Protein AF-A0A8J8DTZ1-F1 (afdb_monomer_lite)

Foldseek 3Di:
DPPDPPDLQLLQLVVLLVPPVDQKDKDFQVVSQVVSCVVPVPDDDDVCQFQPQCVQQCDADPPDDPNNPNHQVNSQWHWGFDDDPRTGGIIMIGGD

Radius of gyration: 12.77 Å; chains: 1; bounding box: 29×31×39 Å

Structure (mmCIF, N/CA/C/O backbone):
data_AF-A0A8J8DTZ1-F1
#
_entry.id   AF-A0A8J8DTZ1-F1
#
loop_
_atom_site.group_PDB
_atom_site.id
_atom_site.type_symbol
_atom_site.label_atom_id
_atom_site.label_alt_id
_atom_site.label_comp_id
_atom_site.label_asym_id
_atom_site.label_entity_id
_atom_site.label_seq_id
_atom_site.pdbx_PDB_ins_code
_atom_site.Cartn_x
_atom_site.Cartn_y
_atom_site.Cartn_z
_atom_site.occupancy
_atom_site.B_iso_or_equiv
_atom_site.auth_seq_id
_atom_site.auth_comp_id
_atom_site.auth_asym_id
_atom_site.auth_atom_id
_atom_site.pdbx_PDB_model_num
ATOM 1 N N . MET A 1 1 ? 2.586 -8.913 25.881 1.00 33.88 1 MET A N 1
ATOM 2 C CA . MET A 1 1 ? 3.031 -9.711 24.719 1.00 33.88 1 MET A CA 1
ATOM 3 C C . MET A 1 1 ? 3.383 -8.738 23.607 1.00 33.88 1 MET A C 1
ATOM 5 O O . MET A 1 1 ? 2.548 -7.916 23.269 1.00 33.88 1 MET A O 1
ATOM 9 N N . LYS A 1 2 ? 4.632 -8.725 23.127 1.00 39.16 2 LYS A N 1
ATOM 10 C CA . LYS A 1 2 ? 4.980 -7.985 21.906 1.00 39.16 2 LYS A CA 1
ATOM 11 C C . LYS A 1 2 ? 4.620 -8.909 20.749 1.00 39.16 2 LYS A C 1
ATOM 13 O O . LYS A 1 2 ? 5.381 -9.836 20.486 1.00 39.16 2 LYS A O 1
ATOM 18 N N . ASP A 1 3 ? 3.453 -8.719 20.143 1.00 46.19 3 ASP A N 1
ATOM 19 C CA . ASP A 1 3 ? 3.080 -9.453 18.935 1.00 46.19 3 ASP A CA 1
ATOM 20 C C . ASP A 1 3 ? 4.173 -9.263 17.884 1.00 4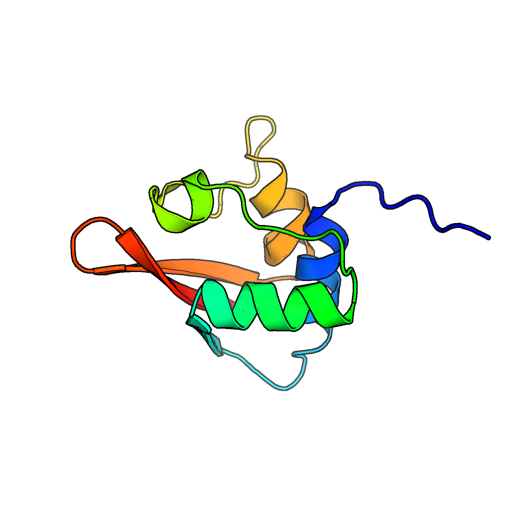6.19 3 ASP A C 1
ATOM 22 O O . ASP A 1 3 ? 4.484 -8.152 17.439 1.00 46.19 3 ASP A O 1
ATOM 26 N N . LYS A 1 4 ? 4.844 -10.370 17.571 1.00 48.00 4 LYS A N 1
ATOM 27 C CA . LYS A 1 4 ? 5.972 -10.418 16.652 1.00 48.00 4 LYS A CA 1
ATOM 28 C C . LYS A 1 4 ? 5.392 -10.275 15.251 1.00 48.00 4 LYS A C 1
ATOM 30 O O . LYS A 1 4 ? 4.960 -11.257 14.663 1.00 48.00 4 LYS A O 1
ATOM 35 N N . ARG A 1 5 ? 5.338 -9.046 14.731 1.00 60.12 5 ARG A N 1
ATOM 36 C CA . ARG A 1 5 ? 4.909 -8.799 13.349 1.00 60.12 5 ARG A CA 1
ATOM 37 C C . ARG A 1 5 ? 5.784 -9.624 12.405 1.00 60.12 5 ARG A C 1
ATOM 39 O O . ARG A 1 5 ? 6.983 -9.377 12.311 1.00 60.12 5 ARG A O 1
ATOM 46 N N . GLU A 1 6 ? 5.185 -10.591 11.715 1.00 64.94 6 GLU A N 1
ATOM 47 C CA . GLU A 1 6 ? 5.884 -11.463 10.759 1.00 64.94 6 GLU A CA 1
ATOM 48 C C . GLU A 1 6 ? 6.392 -10.682 9.536 1.00 64.94 6 GLU A C 1
ATOM 50 O O . GLU A 1 6 ? 7.363 -11.067 8.889 1.00 64.94 6 GLU A O 1
ATOM 55 N N . SER A 1 7 ? 5.768 -9.537 9.240 1.00 80.25 7 SER A N 1
ATOM 56 C CA . SER A 1 7 ? 6.147 -8.627 8.162 1.00 80.25 7 SER A CA 1
ATOM 57 C C . SER A 1 7 ? 5.818 -7.184 8.532 1.00 80.25 7 SER A C 1
ATO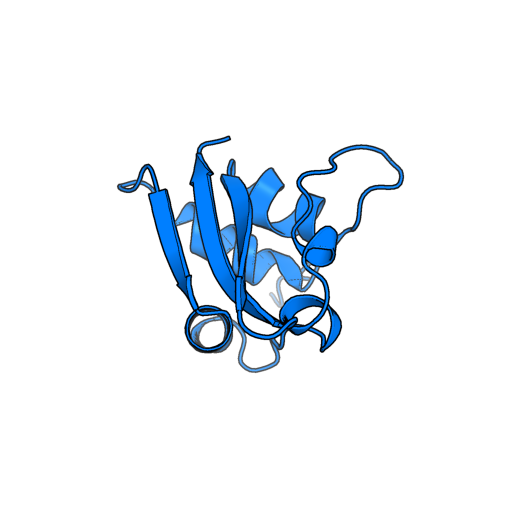M 59 O O . SER A 1 7 ? 4.775 -6.898 9.123 1.00 80.25 7 SER A O 1
ATOM 61 N N . LYS A 1 8 ? 6.650 -6.230 8.095 1.00 84.12 8 LYS A N 1
ATOM 62 C CA . LYS A 1 8 ? 6.335 -4.797 8.230 1.00 84.12 8 LYS A CA 1
ATOM 63 C C . LYS A 1 8 ? 5.057 -4.390 7.484 1.00 84.12 8 LYS A C 1
ATOM 65 O O . LYS A 1 8 ? 4.481 -3.357 7.792 1.00 84.12 8 LYS A O 1
ATOM 70 N N . TYR A 1 9 ? 4.624 -5.184 6.501 1.00 90.12 9 TYR A N 1
ATOM 71 C CA . TYR A 1 9 ? 3.430 -4.919 5.693 1.00 90.12 9 TYR A CA 1
ATOM 72 C C . TYR A 1 9 ? 2.126 -5.407 6.339 1.00 90.12 9 TYR A C 1
ATOM 74 O O . TYR A 1 9 ? 1.056 -5.067 5.838 1.00 90.12 9 TYR A O 1
ATOM 82 N N . GLU A 1 10 ? 2.196 -6.091 7.487 1.00 90.19 10 GLU A N 1
ATOM 83 C CA . GLU A 1 10 ? 1.005 -6.469 8.264 1.00 90.19 10 GLU A CA 1
ATOM 84 C C . GLU A 1 10 ? 0.169 -5.244 8.662 1.00 90.19 10 GLU A C 1
ATOM 86 O O . GLU A 1 10 ? -1.053 -5.325 8.717 1.00 90.19 10 GLU A O 1
ATOM 91 N N . VAL A 1 11 ? 0.792 -4.074 8.858 1.00 94.00 11 VAL A N 1
ATOM 92 C CA . VAL A 1 11 ? 0.048 -2.836 9.147 1.00 94.00 11 VAL A CA 1
ATOM 93 C C . VAL A 1 11 ? -0.835 -2.401 7.972 1.00 94.00 11 VAL A C 1
ATOM 95 O O 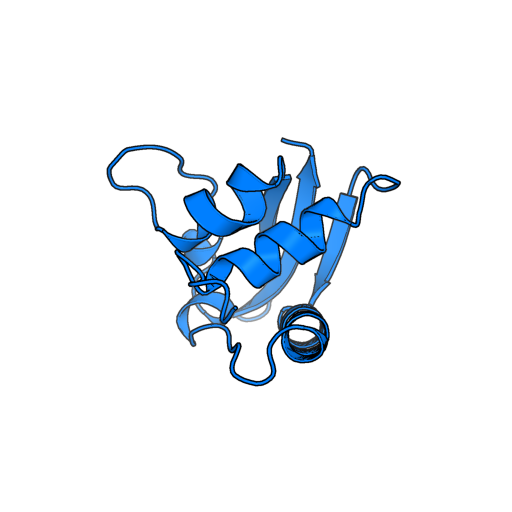. VAL A 1 11 ? -1.960 -1.950 8.175 1.00 94.00 11 VAL A O 1
ATOM 98 N N . LEU A 1 12 ? -0.359 -2.579 6.733 1.00 94.88 12 LEU A N 1
ATOM 99 C CA . LEU A 1 12 ? -1.138 -2.282 5.530 1.00 94.88 12 LEU A CA 1
ATOM 100 C C . LEU A 1 12 ? -2.279 -3.285 5.363 1.00 94.88 12 LEU A C 1
ATOM 102 O O . LEU A 1 12 ? -3.403 -2.883 5.069 1.00 94.88 12 LEU A O 1
ATOM 106 N N . LYS A 1 13 ? -2.001 -4.569 5.595 1.00 94.94 13 LYS A N 1
ATOM 107 C CA . LYS A 1 13 ? -3.015 -5.626 5.595 1.00 94.94 13 LYS A CA 1
ATOM 108 C C . LYS A 1 13 ? -4.119 -5.335 6.611 1.00 94.94 13 LYS A C 1
ATOM 110 O O . LYS A 1 13 ? -5.283 -5.285 6.228 1.00 94.94 13 LYS A O 1
ATOM 115 N N . ALA A 1 14 ? -3.756 -5.067 7.866 1.00 94.25 14 ALA A N 1
ATOM 116 C CA . ALA A 1 14 ? -4.706 -4.744 8.926 1.00 94.25 14 ALA A CA 1
ATOM 117 C C . ALA A 1 14 ? -5.550 -3.514 8.565 1.00 94.25 14 ALA A C 1
ATOM 119 O O . ALA A 1 14 ? -6.774 -3.549 8.660 1.00 94.25 14 ALA A O 1
ATOM 120 N N . TRP A 1 15 ? -4.918 -2.445 8.068 1.00 96.00 15 TRP A N 1
ATOM 121 C CA . TRP A 1 15 ? -5.643 -1.246 7.650 1.00 96.00 15 TRP A CA 1
ATOM 122 C C . TRP A 1 15 ? -6.652 -1.520 6.525 1.00 96.00 15 TRP A C 1
ATOM 124 O O . TRP A 1 15 ? -7.771 -1.013 6.589 1.00 96.00 15 TRP A O 1
ATOM 134 N N . LEU A 1 16 ? -6.287 -2.336 5.529 1.00 96.12 16 LEU A N 1
ATOM 135 C CA . LEU A 1 16 ? -7.165 -2.737 4.422 1.00 96.12 16 LEU A CA 1
ATOM 136 C C . LEU A 1 16 ? -8.302 -3.672 4.865 1.00 96.12 16 LEU A C 1
ATOM 138 O O . LEU A 1 16 ? -9.411 -3.579 4.340 1.00 96.12 16 LEU A O 1
ATOM 142 N N . GLN A 1 17 ? -8.061 -4.553 5.839 1.00 95.00 17 GLN A N 1
ATOM 143 C CA . GLN A 1 17 ? -9.092 -5.431 6.406 1.00 95.00 17 GLN A CA 1
ATOM 144 C C . GLN A 1 17 ? -10.184 -4.647 7.144 1.00 95.00 17 GLN A C 1
ATOM 146 O O . GLN A 1 17 ? -11.344 -5.050 7.117 1.00 95.00 17 GLN A O 1
ATOM 151 N N . LEU A 1 18 ? -9.842 -3.491 7.724 1.00 95.06 18 LEU A N 1
ATOM 152 C CA . LEU A 1 18 ? -10.810 -2.585 8.353 1.00 95.06 18 LEU A CA 1
ATOM 153 C C . LEU A 1 18 ? -11.745 -1.881 7.353 1.00 95.06 18 LEU A C 1
ATOM 155 O O . LEU A 1 18 ? -12.686 -1.223 7.776 1.00 95.06 18 LEU A O 1
ATOM 159 N N . GLN A 1 19 ? -11.502 -1.984 6.043 1.00 94.75 19 GLN A N 1
ATOM 160 C CA . GLN A 1 19 ? -12.294 -1.311 5.004 1.00 94.75 19 GLN A CA 1
ATOM 161 C C . GLN A 1 19 ? -13.395 -2.241 4.463 1.00 94.75 19 GLN A C 1
ATOM 163 O O . GLN A 1 19 ? -13.499 -2.480 3.259 1.00 94.75 19 GLN A O 1
ATOM 168 N N . ASN A 1 20 ? -14.159 -2.860 5.364 1.00 89.69 20 ASN A N 1
ATOM 169 C CA . ASN A 1 20 ? -15.175 -3.875 5.050 1.00 89.69 20 ASN A CA 1
ATOM 170 C C . ASN A 1 20 ? -16.415 -3.328 4.322 1.00 89.69 20 ASN A C 1
ATOM 172 O O . ASN A 1 20 ? -17.130 -4.098 3.694 1.00 89.69 20 ASN A O 1
ATOM 176 N N . ASP A 1 21 ? -16.627 -2.019 4.362 1.00 93.62 21 ASP A N 1
ATOM 177 C CA . ASP A 1 21 ? -17.739 -1.289 3.752 1.00 93.62 21 ASP A CA 1
ATOM 178 C C . ASP A 1 21 ? -17.431 -0.764 2.338 1.00 93.62 21 ASP A C 1
ATOM 180 O O . ASP A 1 21 ? -18.279 -0.132 1.707 1.00 93.62 21 ASP A O 1
ATOM 184 N N . LYS A 1 22 ? -16.211 -0.994 1.830 1.00 94.31 22 LYS A N 1
ATOM 185 C CA . LYS A 1 22 ? -15.732 -0.436 0.559 1.00 94.31 22 LYS A CA 1
ATOM 186 C C . LYS A 1 22 ? -15.366 -1.518 -0.449 1.00 94.31 22 LYS A C 1
ATOM 188 O O . LYS A 1 22 ? -14.596 -2.433 -0.161 1.00 94.31 22 LYS A O 1
ATOM 193 N N . GLU A 1 23 ? -15.814 -1.295 -1.680 1.00 95.38 23 GLU A N 1
ATOM 194 C CA . GLU A 1 23 ? -15.417 -2.066 -2.867 1.00 95.38 23 GLU A CA 1
ATOM 195 C C . GLU A 1 23 ? -14.143 -1.512 -3.529 1.00 95.38 23 GLU A C 1
ATOM 197 O O . GLU A 1 23 ? -13.373 -2.235 -4.168 1.00 95.38 23 GLU A O 1
ATOM 202 N N . MET A 1 24 ? -13.899 -0.207 -3.369 1.00 97.25 24 MET A N 1
ATOM 203 C CA . MET A 1 24 ? -12.751 0.498 -3.933 1.00 97.25 24 MET A CA 1
ATOM 204 C C . MET A 1 24 ? -12.241 1.569 -2.971 1.00 97.25 24 MET A C 1
ATOM 206 O O . MET A 1 24 ? -13.020 2.286 -2.345 1.00 97.25 24 MET A O 1
ATOM 210 N N . ILE A 1 25 ? -10.920 1.720 -2.908 1.00 97.75 25 ILE A N 1
ATOM 211 C CA . ILE A 1 25 ? -10.255 2.803 -2.188 1.00 97.75 25 ILE A CA 1
ATOM 212 C C . ILE A 1 25 ? -9.250 3.450 -3.123 1.00 97.75 25 ILE A C 1
ATOM 214 O O . ILE A 1 25 ? -8.343 2.780 -3.601 1.00 97.75 25 ILE A O 1
ATOM 218 N N . GLU A 1 26 ? -9.363 4.752 -3.342 1.00 97.81 26 GLU A N 1
ATOM 219 C CA . GLU A 1 26 ? -8.323 5.542 -3.995 1.00 97.81 26 GLU A CA 1
ATOM 220 C C . GLU A 1 26 ? -7.657 6.452 -2.962 1.00 97.81 26 GLU A C 1
ATOM 222 O O . GLU A 1 26 ? -8.333 7.210 -2.269 1.00 97.81 26 GLU A O 1
ATOM 227 N N . ILE A 1 27 ? -6.331 6.373 -2.845 1.00 98.00 27 ILE A N 1
ATOM 228 C CA . ILE A 1 27 ? -5.568 7.109 -1.830 1.00 98.00 27 ILE A CA 1
ATOM 229 C C . ILE A 1 27 ? -4.185 7.505 -2.361 1.00 98.00 27 ILE A C 1
ATOM 231 O O . ILE A 1 27 ? -3.594 6.773 -3.160 1.00 98.00 27 ILE A O 1
ATOM 235 N N . SER A 1 28 ? -3.653 8.663 -1.948 1.00 97.38 28 SER A N 1
ATOM 236 C CA . SER A 1 28 ? -2.257 9.012 -2.257 1.00 97.38 28 SER A CA 1
ATOM 237 C C . SER A 1 28 ? -1.284 8.182 -1.427 1.00 97.38 28 SER A C 1
ATOM 239 O O . SER A 1 28 ? -1.626 7.736 -0.331 1.00 97.38 28 SER A O 1
ATOM 241 N N . ILE A 1 29 ? -0.061 7.970 -1.921 1.00 95.12 29 ILE A N 1
ATOM 242 C CA . ILE A 1 29 ? 0.923 7.192 -1.152 1.00 95.12 29 ILE A CA 1
ATOM 243 C C . ILE A 1 29 ? 1.268 7.910 0.156 1.00 95.12 29 ILE A C 1
ATOM 245 O O . ILE A 1 29 ? 1.360 7.269 1.199 1.00 95.12 29 ILE A O 1
ATOM 249 N N . GLU A 1 30 ? 1.383 9.237 0.131 1.00 95.50 30 GLU A N 1
ATOM 250 C CA . GLU A 1 30 ? 1.672 10.037 1.321 1.00 95.50 30 GLU A CA 1
ATOM 251 C C . GLU A 1 30 ? 0.540 9.952 2.347 1.00 95.50 30 GLU A C 1
ATOM 253 O O . GLU A 1 30 ? 0.795 9.863 3.548 1.00 95.50 30 GLU A O 1
ATOM 258 N N . GLU A 1 31 ? -0.719 9.981 1.900 1.00 97.44 31 GLU A N 1
ATOM 259 C CA . GLU A 1 31 ? -1.857 9.837 2.802 1.00 97.44 31 GLU A CA 1
ATOM 260 C C . GLU A 1 31 ? -1.937 8.417 3.366 1.00 97.44 31 GLU A C 1
ATOM 262 O O . GLU A 1 31 ? -2.145 8.252 4.569 1.00 97.44 31 GLU A O 1
ATOM 267 N N . LEU A 1 32 ? -1.724 7.397 2.532 1.00 96.81 32 LEU A N 1
ATOM 268 C CA . LEU A 1 32 ? -1.677 6.009 2.976 1.00 96.81 32 LEU A CA 1
ATOM 269 C C . LEU A 1 32 ? -0.586 5.820 4.031 1.00 96.81 32 LEU A C 1
ATOM 271 O O . LEU A 1 32 ? -0.874 5.314 5.109 1.00 96.81 32 LEU A O 1
ATOM 275 N N . GLU A 1 33 ? 0.636 6.295 3.778 1.00 96.00 33 GLU A N 1
ATOM 276 C CA . GLU A 1 33 ? 1.735 6.211 4.742 1.00 96.00 33 GLU A CA 1
ATOM 277 C C . GLU A 1 33 ? 1.390 6.908 6.063 1.00 96.00 33 GLU A C 1
ATOM 279 O O . GLU A 1 33 ? 1.600 6.338 7.132 1.00 96.00 33 GLU A O 1
ATOM 284 N N . LYS A 1 34 ? 0.789 8.104 6.008 1.00 96.50 34 LYS A N 1
ATOM 285 C CA . LYS A 1 34 ? 0.311 8.813 7.204 1.00 96.50 34 LYS A CA 1
ATOM 286 C C . LYS A 1 34 ? -0.739 8.013 7.970 1.00 96.50 34 LYS A C 1
ATOM 288 O O . LYS A 1 34 ? -0.706 8.018 9.197 1.00 96.50 34 LYS A O 1
ATOM 293 N N . LYS A 1 35 ? -1.674 7.342 7.286 1.00 95.81 35 LYS A N 1
ATOM 294 C CA . LYS A 1 35 ? -2.669 6.481 7.947 1.00 95.81 35 LYS A CA 1
ATOM 295 C C . LYS A 1 35 ? -1.997 5.280 8.610 1.00 95.81 35 LYS A C 1
ATOM 297 O O . LYS A 1 35 ? -2.318 5.000 9.758 1.00 95.81 35 LYS A O 1
ATOM 302 N N . LEU A 1 36 ? -1.043 4.628 7.944 1.00 95.19 36 LEU A N 1
ATOM 303 C CA . LEU A 1 36 ? -0.321 3.474 8.496 1.00 95.19 36 LEU A CA 1
ATOM 304 C C . LEU A 1 36 ? 0.552 3.851 9.698 1.00 95.19 36 LEU A C 1
ATOM 306 O O . LEU A 1 36 ? 0.575 3.118 10.682 1.00 95.19 36 LEU A O 1
ATOM 310 N N . LYS A 1 37 ? 1.162 5.042 9.681 1.00 94.94 37 LYS A N 1
ATOM 311 C CA . LYS A 1 37 ? 1.920 5.593 10.815 1.00 94.94 37 LYS A CA 1
ATOM 312 C C . LYS A 1 37 ? 1.103 5.774 12.094 1.00 94.94 37 LYS A C 1
ATOM 314 O O . LYS A 1 37 ? 1.678 5.772 13.174 1.00 94.94 37 LYS A O 1
ATOM 319 N N . LYS A 1 38 ? -0.229 5.887 12.000 1.00 92.69 38 LYS A N 1
ATOM 320 C CA . LYS A 1 38 ? -1.104 5.915 13.187 1.00 92.69 38 LYS A CA 1
ATOM 321 C C . LYS A 1 38 ? -1.157 4.572 13.922 1.00 92.69 38 LYS A C 1
ATOM 323 O O . LYS A 1 38 ? -1.491 4.554 15.099 1.00 92.69 38 LYS A O 1
ATOM 328 N N . PHE A 1 39 ? -0.865 3.472 13.229 1.00 89.38 39 PHE A N 1
ATOM 329 C CA . PHE A 1 39 ? -0.846 2.114 13.783 1.00 89.38 39 PHE A CA 1
ATOM 330 C C . PHE A 1 39 ? 0.583 1.628 14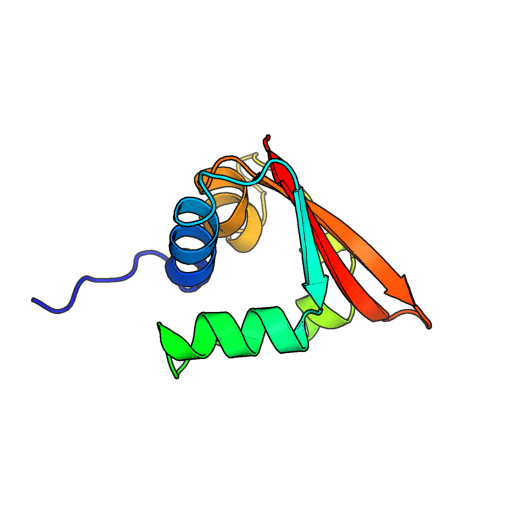.059 1.00 89.38 39 PHE A C 1
ATOM 332 O O . PHE A 1 39 ? 0.801 0.811 14.949 1.00 89.38 39 PHE A O 1
ATOM 339 N N . ASP A 1 40 ? 1.553 2.126 13.293 1.00 92.06 40 ASP A N 1
ATOM 340 C CA . ASP A 1 40 ? 2.974 1.845 13.462 1.00 92.06 40 ASP A CA 1
ATOM 341 C C . ASP A 1 40 ? 3.810 3.070 13.089 1.00 92.06 40 ASP A C 1
ATOM 343 O O . ASP A 1 40 ? 4.094 3.304 11.915 1.00 92.06 40 ASP A O 1
ATOM 347 N N . GLU A 1 41 ? 4.249 3.831 14.089 1.00 91.50 41 GLU A N 1
ATOM 348 C CA . GLU A 1 41 ? 5.026 5.065 13.903 1.00 91.50 41 GLU A CA 1
ATOM 349 C C . GLU A 1 41 ? 6.335 4.863 13.119 1.00 91.50 41 GLU A C 1
ATOM 351 O O . GLU A 1 41 ? 6.836 5.790 12.480 1.00 91.50 41 GLU A O 1
ATOM 356 N N . THR A 1 42 ? 6.865 3.636 13.115 1.00 89.56 42 THR A N 1
ATOM 357 C CA . THR A 1 42 ? 8.099 3.279 12.403 1.00 89.56 42 THR A CA 1
ATOM 358 C C . THR A 1 42 ? 7.868 2.955 10.923 1.00 89.56 42 THR A C 1
ATOM 360 O O . THR A 1 42 ? 8.825 2.887 10.140 1.00 89.56 42 THR A O 1
ATOM 363 N N . PHE A 1 43 ? 6.609 2.786 10.503 1.00 91.44 43 PHE A N 1
ATOM 364 C CA . PHE A 1 43 ? 6.276 2.389 9.143 1.00 91.44 43 PHE A CA 1
ATOM 365 C C . PHE A 1 43 ? 6.605 3.491 8.140 1.00 91.44 43 PHE A C 1
ATOM 367 O O . PHE A 1 43 ? 6.138 4.621 8.246 1.00 91.44 43 PHE A O 1
ATOM 374 N N . ASN A 1 44 ? 7.350 3.131 7.097 1.00 93.56 44 ASN A N 1
ATOM 375 C CA . ASN A 1 44 ? 7.581 3.975 5.932 1.00 93.56 44 ASN A CA 1
ATOM 376 C C . ASN A 1 44 ? 7.595 3.107 4.674 1.00 93.56 44 ASN A C 1
ATOM 378 O O . ASN A 1 44 ? 8.174 2.006 4.658 1.00 93.56 44 ASN A O 1
ATOM 382 N N . PHE A 1 45 ? 7.007 3.614 3.594 1.00 93.19 45 PHE A N 1
ATOM 383 C CA . PHE A 1 45 ? 7.178 2.980 2.301 1.00 93.19 45 PHE A CA 1
ATOM 384 C C . PHE A 1 45 ? 8.615 3.192 1.804 1.00 93.19 45 PHE A C 1
ATOM 386 O O . PHE A 1 45 ? 9.187 4.273 1.957 1.00 93.19 45 PHE A O 1
ATOM 393 N N . PRO A 1 46 ? 9.238 2.171 1.187 1.00 93.50 46 PRO A N 1
ATOM 394 C CA . PRO A 1 46 ? 10.526 2.370 0.538 1.00 93.50 46 PRO A CA 1
ATOM 395 C C . PRO A 1 46 ? 10.371 3.335 -0.644 1.00 93.50 46 PRO A C 1
ATOM 397 O O . PRO A 1 46 ? 9.321 3.374 -1.285 1.00 93.50 46 PRO A O 1
ATOM 400 N N . LYS A 1 47 ? 11.450 4.038 -1.021 1.00 93.38 47 LYS A N 1
ATOM 401 C CA . LYS A 1 47 ? 11.475 4.928 -2.205 1.00 93.38 47 LYS A CA 1
ATOM 402 C C . LYS A 1 47 ? 10.937 4.249 -3.474 1.00 93.38 47 LYS A C 1
ATOM 404 O O . LYS A 1 47 ? 10.334 4.907 -4.317 1.00 93.38 47 LYS A O 1
ATOM 409 N N . ALA A 1 48 ? 11.123 2.933 -3.592 1.00 92.44 48 ALA A N 1
ATOM 410 C CA . ALA A 1 48 ? 10.610 2.139 -4.700 1.00 92.44 48 ALA A CA 1
ATOM 411 C C . ALA A 1 48 ? 9.078 2.196 -4.840 1.00 92.44 48 ALA A C 1
ATOM 413 O O . ALA A 1 48 ? 8.603 2.266 -5.967 1.00 92.44 48 ALA A O 1
ATOM 414 N N . ALA A 1 49 ? 8.316 2.267 -3.743 1.00 93.50 49 ALA A N 1
ATOM 415 C CA . ALA A 1 49 ? 6.854 2.367 -3.788 1.00 93.50 49 ALA A CA 1
ATOM 416 C C . ALA A 1 49 ? 6.374 3.668 -4.455 1.00 93.50 49 ALA A C 1
ATOM 418 O O . ALA A 1 49 ? 5.346 3.681 -5.127 1.00 93.50 49 ALA A O 1
ATOM 419 N N . TYR A 1 50 ? 7.146 4.749 -4.308 1.00 95.62 50 TYR A N 1
ATOM 420 C CA . TYR A 1 50 ? 6.873 6.055 -4.915 1.00 95.62 50 TYR A CA 1
ATOM 421 C C . TYR A 1 50 ? 7.356 6.150 -6.368 1.00 95.62 50 TYR A C 1
ATOM 423 O O . TYR A 1 50 ? 6.872 6.980 -7.135 1.00 95.62 50 TYR A O 1
ATOM 431 N N . LYS A 1 51 ? 8.345 5.339 -6.758 1.00 93.44 51 LYS A N 1
ATOM 432 C CA . LYS A 1 51 ? 9.020 5.453 -8.060 1.00 93.44 51 LYS A CA 1
ATOM 433 C C . LYS A 1 51 ? 8.571 4.398 -9.067 1.00 93.44 51 LYS A C 1
ATOM 435 O O . LYS A 1 51 ? 8.482 4.689 -10.254 1.00 93.44 51 LYS A O 1
ATOM 440 N N . HIS A 1 52 ? 8.307 3.180 -8.613 1.00 92.38 52 HIS A N 1
ATOM 441 C CA . HIS A 1 52 ? 8.107 2.029 -9.480 1.00 92.38 52 HIS A CA 1
ATOM 442 C C . HIS A 1 52 ? 6.687 1.496 -9.326 1.00 92.38 52 HIS A C 1
ATOM 444 O O . HIS A 1 52 ? 6.338 0.933 -8.294 1.00 92.38 52 HIS A O 1
ATOM 450 N N . ALA A 1 53 ? 5.876 1.624 -10.380 1.00 91.88 53 ALA A N 1
ATOM 451 C CA . ALA A 1 53 ? 4.530 1.051 -10.418 1.00 91.88 53 ALA A CA 1
ATOM 452 C C . ALA A 1 53 ? 4.547 -0.469 -10.172 1.00 91.88 53 ALA A C 1
ATOM 454 O O . ALA A 1 53 ? 3.702 -0.974 -9.442 1.00 91.88 53 ALA A O 1
ATOM 455 N N . ALA A 1 54 ? 5.565 -1.169 -10.686 1.00 91.00 54 ALA A N 1
ATOM 456 C CA . ALA A 1 54 ? 5.785 -2.598 -10.453 1.00 91.00 54 ALA A CA 1
ATOM 457 C C . ALA A 1 54 ? 5.903 -2.969 -8.964 1.00 91.00 54 ALA A C 1
ATOM 459 O O . ALA A 1 54 ? 5.581 -4.087 -8.588 1.00 91.00 54 ALA A O 1
ATOM 460 N N . TRP A 1 55 ? 6.282 -2.032 -8.087 1.00 93.44 55 TRP A N 1
ATOM 461 C CA . TRP A 1 55 ? 6.297 -2.285 -6.646 1.00 93.44 55 TRP A CA 1
ATOM 462 C C . TRP A 1 55 ? 4.901 -2.643 -6.102 1.00 93.44 55 TRP A C 1
ATOM 464 O O . TRP A 1 55 ? 4.801 -3.415 -5.150 1.00 93.44 55 TRP A O 1
ATOM 474 N N . TRP A 1 56 ? 3.846 -2.120 -6.743 1.00 94.12 5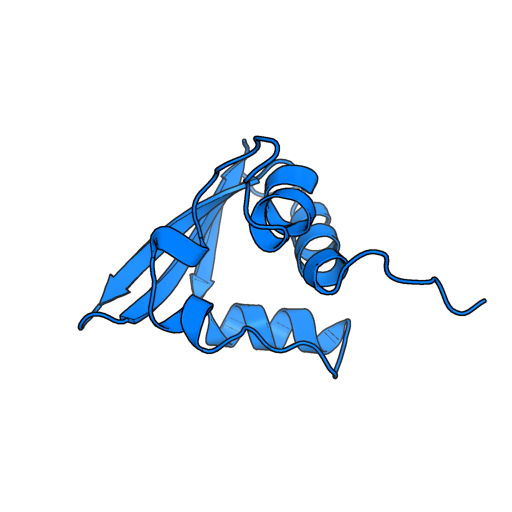6 TRP A N 1
ATOM 475 C CA . TRP A 1 56 ? 2.426 -2.358 -6.457 1.00 94.12 56 TRP A CA 1
ATOM 476 C C . TRP A 1 56 ? 1.814 -3.488 -7.306 1.00 94.12 56 TRP A C 1
ATOM 478 O O . TRP A 1 56 ? 0.595 -3.552 -7.453 1.00 94.12 56 TRP A O 1
ATOM 488 N N . THR A 1 57 ? 2.637 -4.354 -7.905 1.00 92.25 57 THR A N 1
ATOM 489 C CA . THR A 1 57 ? 2.158 -5.496 -8.700 1.00 92.25 57 THR A CA 1
ATOM 490 C C . THR A 1 57 ? 1.373 -6.500 -7.849 1.00 92.25 57 THR A C 1
ATOM 492 O O . THR A 1 57 ? 1.639 -6.680 -6.664 1.00 92.25 57 THR A O 1
ATOM 495 N N . ASN A 1 58 ? 0.413 -7.194 -8.453 1.00 90.62 58 ASN A N 1
ATOM 496 C CA . ASN A 1 58 ? -0.443 -8.174 -7.772 1.00 90.62 58 ASN A CA 1
ATOM 497 C C . ASN A 1 58 ? 0.076 -9.613 -7.908 1.00 90.62 58 ASN A C 1
ATOM 499 O O . ASN A 1 58 ? -0.707 -10.561 -7.931 1.00 90.62 58 ASN A O 1
ATOM 503 N N . GLU A 1 59 ? 1.389 -9.780 -8.032 1.00 83.88 59 GLU A N 1
ATOM 504 C CA . GLU A 1 59 ? 2.020 -11.096 -8.107 1.00 83.88 59 GLU A CA 1
ATOM 505 C C . GLU A 1 59 ? 1.871 -11.839 -6.770 1.00 83.88 59 GLU A C 1
ATOM 507 O O . GLU A 1 59 ? 2.072 -11.264 -5.697 1.00 83.88 59 GLU A O 1
ATOM 512 N N . SER A 1 60 ? 1.485 -13.117 -6.843 1.00 63.47 60 SER A N 1
ATOM 513 C CA . SER A 1 60 ? 1.155 -13.972 -5.687 1.00 63.47 60 SER A CA 1
ATOM 514 C C . SER A 1 60 ? 1.904 -15.321 -5.631 1.00 63.47 60 SER A C 1
ATOM 516 O O . SER A 1 60 ? 1.632 -16.134 -4.750 1.00 63.47 60 SER A O 1
ATOM 518 N N . GLY A 1 61 ? 2.856 -15.565 -6.536 1.00 60.69 61 GLY A N 1
ATOM 519 C CA . GLY A 1 61 ? 3.712 -16.758 -6.581 1.00 60.69 61 GLY A CA 1
ATOM 520 C C . GLY A 1 61 ? 4.896 -16.766 -5.594 1.00 60.69 61 GLY A C 1
ATOM 521 O O . GLY A 1 61 ? 5.075 -15.871 -4.772 1.00 60.69 61 GLY A O 1
ATOM 522 N N . ALA A 1 62 ? 5.735 -17.805 -5.670 1.00 53.78 62 ALA A N 1
ATOM 523 C CA . ALA A 1 62 ? 6.878 -18.002 -4.765 1.00 53.78 62 ALA A CA 1
ATOM 524 C C . ALA A 1 62 ? 7.975 -16.924 -4.896 1.00 53.78 62 ALA A C 1
ATOM 526 O O . ALA A 1 62 ? 8.634 -16.607 -3.911 1.00 53.78 62 ALA A O 1
ATOM 527 N N . GLU A 1 63 ? 8.117 -16.323 -6.080 1.00 58.16 63 GLU A N 1
ATOM 528 C CA . GLU A 1 63 ? 9.024 -15.194 -6.349 1.00 58.16 63 GLU A CA 1
ATOM 529 C C . GLU A 1 63 ? 8.362 -13.827 -6.114 1.00 58.16 63 GLU A C 1
ATOM 531 O O . GLU A 1 63 ? 8.949 -12.779 -6.383 1.00 58.16 63 GLU A O 1
ATOM 536 N N . SER A 1 64 ? 7.120 -13.812 -5.622 1.00 61.94 64 SER A N 1
ATOM 537 C CA . SER A 1 64 ? 6.384 -12.570 -5.443 1.00 61.94 64 SER A CA 1
ATOM 538 C C . SER A 1 64 ? 6.953 -11.716 -4.339 1.00 61.94 64 SER A C 1
ATOM 540 O O . SER A 1 64 ? 7.364 -12.179 -3.273 1.00 61.94 64 SER A O 1
ATOM 542 N N . HIS A 1 65 ? 6.905 -10.418 -4.592 1.00 76.88 65 HIS A N 1
ATOM 543 C CA . HIS A 1 65 ? 7.391 -9.461 -3.640 1.00 76.88 65 HIS A CA 1
ATOM 544 C C . HIS A 1 65 ? 6.598 -9.531 -2.326 1.00 76.88 65 HIS A C 1
ATOM 546 O O . HIS A 1 65 ? 5.371 -9.385 -2.302 1.00 76.88 65 HIS A O 1
ATOM 552 N N . THR A 1 66 ? 7.314 -9.703 -1.213 1.00 84.50 66 THR A N 1
ATOM 553 C CA . THR A 1 66 ? 6.760 -9.877 0.138 1.00 84.50 66 THR A CA 1
ATOM 554 C C . THR A 1 66 ? 5.735 -8.801 0.519 1.00 84.50 66 THR A C 1
ATOM 556 O O . THR A 1 66 ? 4.820 -9.083 1.292 1.00 84.50 66 THR A O 1
ATOM 559 N N . GLN A 1 67 ? 5.832 -7.582 -0.035 1.00 89.06 67 GLN A N 1
ATOM 560 C CA . GLN A 1 67 ? 4.843 -6.525 0.202 1.00 89.06 67 GLN A CA 1
ATOM 561 C C . GLN A 1 67 ? 3.445 -6.837 -0.330 1.00 89.06 67 GLN A C 1
ATOM 563 O O . GLN A 1 67 ? 2.471 -6.485 0.328 1.00 89.06 67 GLN A O 1
ATOM 568 N N . ALA A 1 68 ? 3.336 -7.480 -1.494 1.00 90.44 68 ALA A N 1
ATOM 569 C CA . ALA A 1 68 ? 2.048 -7.761 -2.113 1.00 90.44 68 ALA A CA 1
ATOM 570 C C . ALA A 1 68 ? 1.377 -8.907 -1.363 1.00 90.44 68 ALA A C 1
ATOM 572 O O . ALA A 1 68 ? 0.265 -8.758 -0.853 1.00 90.44 68 ALA A O 1
ATOM 573 N N . ARG A 1 69 ? 2.126 -10.008 -1.201 1.00 90.06 69 ARG A N 1
ATOM 574 C CA . ARG A 1 69 ? 1.693 -11.223 -0.508 1.00 90.06 69 ARG A CA 1
ATOM 575 C C . ARG A 1 69 ? 1.245 -10.950 0.926 1.00 90.06 69 ARG A C 1
ATOM 577 O O . ARG A 1 69 ? 0.160 -11.377 1.287 1.00 90.06 69 ARG A O 1
ATOM 584 N N . ASN A 1 70 ? 2.033 -10.217 1.715 1.00 89.94 70 ASN A N 1
ATOM 585 C CA . ASN A 1 70 ? 1.736 -9.972 3.136 1.00 89.94 70 ASN A CA 1
ATOM 586 C C . ASN A 1 70 ? 0.983 -8.652 3.384 1.00 89.94 70 ASN A C 1
ATOM 588 O O . ASN A 1 70 ? 0.732 -8.293 4.530 1.00 89.94 70 ASN A O 1
ATOM 592 N N . GLY A 1 71 ? 0.677 -7.895 2.329 1.00 93.31 71 GLY A N 1
ATOM 593 C CA . GLY A 1 71 ? -0.009 -6.609 2.405 1.00 93.31 71 GLY A CA 1
ATOM 594 C C . GLY A 1 71 ? -1.422 -6.702 1.847 1.00 93.31 71 GLY A C 1
ATOM 595 O O . GLY A 1 71 ? -2.331 -7.210 2.499 1.00 93.31 71 GLY A O 1
ATOM 596 N N . TRP A 1 72 ? -1.620 -6.181 0.636 1.00 94.56 72 TRP A N 1
ATOM 597 C CA . TRP A 1 72 ? -2.957 -6.056 0.052 1.00 94.56 72 TRP A CA 1
ATOM 598 C C . TRP A 1 72 ? -3.560 -7.387 -0.392 1.00 94.56 72 TRP A C 1
ATOM 600 O O . TRP A 1 72 ? -4.751 -7.591 -0.170 1.00 94.56 72 TRP A O 1
ATOM 610 N N . LEU A 1 73 ? -2.767 -8.321 -0.926 1.00 94.38 73 LEU A N 1
ATOM 611 C CA . LEU A 1 73 ? -3.302 -9.613 -1.368 1.00 94.38 73 LEU A CA 1
ATOM 612 C C . LEU A 1 73 ? -3.800 -10.444 -0.179 1.00 94.38 73 LEU A C 1
ATOM 614 O O . LEU A 1 73 ? -4.916 -10.953 -0.224 1.00 94.38 73 LEU A O 1
ATOM 618 N N . ALA A 1 74 ? -3.043 -10.496 0.924 1.00 92.56 74 ALA A N 1
ATOM 619 C CA . ALA A 1 74 ? -3.488 -11.136 2.168 1.00 92.56 74 ALA A CA 1
ATOM 620 C C . ALA A 1 74 ? -4.719 -10.467 2.805 1.00 92.56 74 ALA A C 1
ATOM 622 O O . ALA A 1 74 ? -5.406 -11.089 3.613 1.00 92.56 74 ALA A O 1
ATOM 623 N N . ALA A 1 75 ? -5.007 -9.210 2.460 1.00 94.19 75 ALA A N 1
ATOM 624 C CA . ALA A 1 75 ? -6.215 -8.514 2.892 1.00 94.19 75 ALA A CA 1
ATOM 625 C C . ALA A 1 75 ? -7.412 -8.720 1.939 1.00 94.19 75 ALA A C 1
ATOM 627 O O . ALA A 1 75 ? -8.488 -8.184 2.205 1.00 94.19 75 ALA A O 1
ATOM 628 N N . GLY A 1 76 ? -7.244 -9.461 0.836 1.00 95.31 76 GLY A N 1
ATOM 629 C CA . GLY A 1 76 ? -8.281 -9.644 -0.183 1.00 95.31 76 GLY A CA 1
ATOM 630 C C . GLY A 1 76 ? -8.449 -8.433 -1.106 1.00 95.31 76 GLY A C 1
ATOM 631 O O . GLY A 1 76 ? -9.564 -8.130 -1.529 1.00 95.31 76 GLY A O 1
ATOM 632 N N . TRP A 1 77 ? -7.359 -7.718 -1.394 1.00 96.69 77 TRP A N 1
ATOM 633 C CA . TRP A 1 77 ? -7.338 -6.548 -2.272 1.00 96.69 77 TRP A CA 1
ATOM 634 C C . TRP A 1 77 ? -6.298 -6.692 -3.383 1.00 96.69 77 TRP A C 1
ATOM 636 O O . TRP A 1 77 ? -5.244 -7.286 -3.188 1.00 96.69 77 TRP A O 1
ATOM 646 N N . LYS A 1 78 ? -6.559 -6.070 -4.533 1.00 96.44 78 LYS A N 1
ATOM 647 C CA . LYS A 1 78 ? -5.614 -5.831 -5.633 1.00 96.44 78 LYS A CA 1
ATOM 648 C C . LYS A 1 78 ? -5.263 -4.348 -5.696 1.00 96.44 78 LYS A C 1
ATOM 650 O O . LYS A 1 78 ? -6.150 -3.505 -5.563 1.00 96.44 78 LYS A O 1
ATOM 655 N N . ALA A 1 79 ? -3.994 -4.031 -5.926 1.00 96.75 79 ALA A N 1
ATOM 656 C CA . ALA A 1 79 ? -3.479 -2.672 -6.048 1.00 96.75 79 ALA A CA 1
ATOM 657 C C . ALA A 1 79 ? -3.316 -2.255 -7.520 1.00 96.75 79 ALA A C 1
ATOM 659 O O . ALA A 1 79 ? -2.867 -3.034 -8.359 1.00 96.75 79 ALA A O 1
ATOM 660 N N . TYR A 1 80 ? -3.656 -1.005 -7.829 1.00 96.81 80 TYR A N 1
ATOM 661 C CA . TYR A 1 80 ? -3.525 -0.399 -9.153 1.00 96.81 80 TYR A CA 1
ATOM 662 C C . TYR A 1 80 ? -2.892 0.993 -9.003 1.00 96.81 80 TYR A C 1
ATOM 664 O O . TYR A 1 80 ? -3.583 1.950 -8.633 1.00 96.81 80 TYR A O 1
ATOM 672 N N . PRO A 1 81 ? -1.577 1.136 -9.237 1.00 96.75 81 PRO A N 1
ATOM 673 C CA . PRO A 1 81 ? -0.890 2.410 -9.078 1.00 96.75 81 PRO A CA 1
ATOM 674 C C . PRO A 1 81 ? -1.304 3.408 -10.169 1.00 96.75 81 PRO A C 1
ATOM 676 O O . PRO A 1 81 ? -1.432 3.069 -11.345 1.00 96.75 81 PRO A O 1
ATOM 679 N N . LYS A 1 82 ? -1.459 4.676 -9.790 1.00 97.19 82 LYS A N 1
ATOM 680 C CA . LYS A 1 82 ? -1.60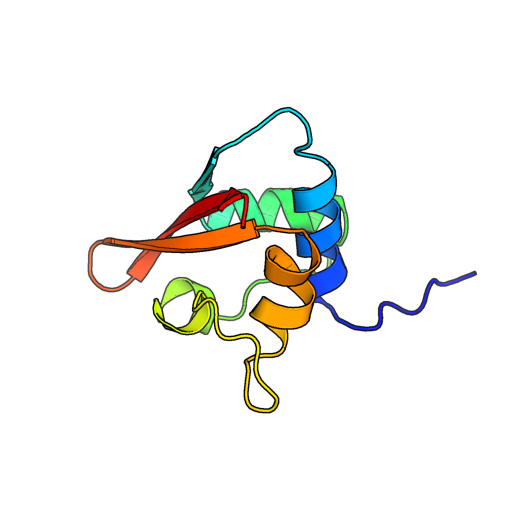6 5.813 -10.703 1.00 97.19 82 LYS A CA 1
ATOM 681 C C . LYS A 1 82 ? -0.299 6.586 -10.746 1.00 97.19 82 LYS A C 1
ATOM 683 O O . LYS A 1 82 ? 0.198 7.046 -9.716 1.00 97.19 82 LYS A O 1
ATOM 688 N N . VAL A 1 83 ? 0.241 6.738 -11.951 1.00 95.56 83 VAL A N 1
ATOM 689 C CA . VAL A 1 83 ? 1.523 7.398 -12.199 1.00 95.56 83 VAL A CA 1
ATOM 690 C C . VAL A 1 83 ? 1.292 8.785 -12.790 1.00 95.56 83 VAL A C 1
ATOM 692 O O . VAL A 1 83 ? 0.506 8.945 -13.720 1.00 95.56 83 VAL A O 1
ATOM 695 N N . ARG A 1 84 ? 2.003 9.788 -12.271 1.00 95.38 84 ARG A N 1
ATOM 696 C CA . ARG A 1 84 ? 2.058 11.146 -12.824 1.00 95.38 84 ARG A CA 1
ATOM 697 C C . ARG A 1 84 ? 3.501 11.638 -12.782 1.00 95.38 84 ARG A C 1
ATOM 699 O O . ARG A 1 84 ? 4.159 11.529 -11.752 1.00 95.38 84 ARG A O 1
ATOM 706 N N . GLY A 1 85 ? 4.007 12.149 -13.905 1.00 92.31 85 GLY A N 1
ATOM 707 C CA . GLY A 1 85 ? 5.397 12.619 -14.000 1.00 92.31 85 GLY A CA 1
ATOM 708 C C . GLY A 1 85 ? 6.434 11.540 -13.653 1.00 92.31 85 GLY A C 1
ATOM 709 O O . GLY A 1 85 ? 7.429 11.833 -12.997 1.00 92.31 85 GLY A O 1
ATOM 710 N N . GLY A 1 86 ? 6.163 10.277 -14.007 1.00 90.75 86 GLY A N 1
ATOM 711 C CA . GLY A 1 86 ? 7.055 9.142 -13.731 1.00 90.75 86 GLY A CA 1
ATOM 712 C C . GLY A 1 86 ? 7.102 8.676 -12.269 1.00 90.75 86 GLY A C 1
ATOM 713 O O . GLY A 1 86 ? 7.928 7.833 -11.935 1.00 90.75 86 GLY A O 1
ATOM 714 N N . LYS A 1 87 ? 6.235 9.201 -11.393 1.00 93.06 87 LYS A N 1
ATOM 715 C CA . LYS A 1 87 ? 6.115 8.783 -9.988 1.00 93.06 87 LYS A CA 1
ATOM 716 C C . LYS A 1 87 ? 4.728 8.235 -9.707 1.00 93.06 87 LYS A C 1
ATOM 718 O O . LYS A 1 87 ? 3.743 8.728 -10.255 1.00 93.06 87 LYS A O 1
ATOM 723 N N . VAL A 1 88 ? 4.645 7.240 -8.834 1.00 95.69 88 VAL A N 1
ATOM 724 C CA . VAL A 1 88 ? 3.367 6.767 -8.309 1.00 95.69 88 VAL A CA 1
ATOM 725 C C . VAL A 1 88 ? 2.855 7.816 -7.329 1.00 95.69 88 VAL A C 1
ATOM 727 O O . VAL A 1 88 ? 3.499 8.101 -6.325 1.00 95.69 88 VAL A O 1
ATOM 730 N N . VAL A 1 89 ? 1.710 8.414 -7.649 1.00 96.25 89 VAL A N 1
ATOM 731 C CA . VAL A 1 89 ? 1.084 9.461 -6.825 1.00 96.25 89 VAL A CA 1
ATOM 732 C C . VAL A 1 89 ? -0.076 8.917 -6.006 1.00 96.25 89 VAL A C 1
ATOM 734 O O . VAL A 1 89 ? -0.357 9.408 -4.917 1.00 96.25 89 VAL A O 1
ATOM 737 N N . ARG A 1 90 ? -0.762 7.896 -6.523 1.00 97.75 90 ARG A N 1
ATOM 738 C CA . ARG A 1 90 ? -1.904 7.256 -5.870 1.00 97.75 90 ARG A CA 1
ATOM 739 C C . ARG A 1 90 ? -1.899 5.764 -6.120 1.00 97.75 90 ARG A C 1
ATOM 741 O O . ARG A 1 90 ? -1.308 5.295 -7.090 1.00 97.75 90 ARG A O 1
ATOM 748 N N . VAL A 1 91 ? -2.609 5.040 -5.271 1.00 97.38 91 VAL A N 1
ATOM 749 C CA . VAL A 1 91 ? -2.916 3.627 -5.458 1.00 97.38 91 VAL A CA 1
ATOM 750 C C . VAL A 1 91 ? -4.414 3.456 -5.309 1.00 97.38 91 VAL A C 1
ATOM 752 O O . VAL A 1 91 ? -5.026 4.005 -4.392 1.00 97.38 91 VAL A O 1
ATOM 755 N N . ILE A 1 92 ? -4.996 2.708 -6.237 1.00 97.94 92 ILE A N 1
ATOM 756 C CA . ILE A 1 92 ? -6.370 2.246 -6.132 1.00 97.94 92 ILE A CA 1
ATOM 757 C C . ILE A 1 92 ? -6.323 0.811 -5.626 1.00 97.94 92 ILE A C 1
ATOM 759 O O . ILE A 1 92 ? -5.719 -0.041 -6.272 1.00 97.94 92 ILE A O 1
ATOM 763 N N . PHE A 1 93 ? -6.966 0.536 -4.501 1.00 97.62 93 PHE A N 1
ATOM 764 C CA . PHE A 1 93 ? -7.239 -0.821 -4.052 1.00 97.62 93 PHE A CA 1
ATOM 765 C C . PHE A 1 93 ? -8.652 -1.212 -4.483 1.00 97.62 93 PHE A C 1
ATOM 767 O O . PHE A 1 93 ? -9.587 -0.429 -4.320 1.00 97.62 93 PHE A O 1
ATOM 774 N N . ARG A 1 94 ? -8.810 -2.414 -5.040 1.00 96.94 94 ARG A N 1
ATOM 775 C CA . ARG A 1 94 ? -10.115 -3.039 -5.320 1.00 96.94 94 ARG A CA 1
ATOM 776 C C . ARG A 1 94 ? -10.171 -4.413 -4.679 1.00 96.94 94 ARG A C 1
ATOM 778 O O . ARG A 1 94 ? -9.121 -5.045 -4.573 1.00 96.94 94 ARG A O 1
ATOM 785 N N . ARG A 1 95 ? -11.352 -4.876 -4.279 1.00 93.94 95 ARG A N 1
ATOM 786 C CA . ARG A 1 95 ? -11.523 -6.252 -3.794 1.00 93.94 95 ARG A CA 1
ATOM 787 C C . ARG A 1 95 ? -11.013 -7.264 -4.833 1.00 93.94 95 ARG A C 1
ATOM 789 O O . ARG A 1 95 ? -11.125 -7.026 -6.039 1.00 93.94 95 ARG A O 1
ATOM 796 N N . ALA A 1 96 ? -10.312 -8.290 -4.346 1.00 85.06 96 ALA A N 1
ATOM 797 C CA . ALA A 1 96 ? -9.604 -9.276 -5.164 1.00 85.06 96 ALA A CA 1
ATOM 798 C C . ALA A 1 96 ? -10.532 -10.332 -5.760 1.00 85.06 96 ALA A C 1
ATOM 800 O O . ALA A 1 96 ? -11.495 -10.724 -5.072 1.00 85.06 96 ALA A O 1
#

Sequence (96 aa):
MKDKRESKYEVLKAWLQLQNDKEMIEISIEELEKKLKKFDETFNFPKAAYKHAAWWTNESGAESHTQARNGWLAAGWKAYPKVRGGKVVRVIFRRA

Secondary structure (DSSP, 8-state):
-----S-TTHHHHHHHHT-TT-SEEEEEHHHHHHHHHTT-TT----HHHHH-GGGG----STTS-HHHIIIIITTTEEEEEEEETTEEEEEEEEE-

pLDDT: mean 88.86, std 13.61, range [33.88, 98.0]